Protein AF-A0A2T2UD77-F1 (afdb_monomer_lite)

Structure (mmCIF, N/CA/C/O backbone):
data_AF-A0A2T2UD77-F1
#
_entry.id   AF-A0A2T2UD77-F1
#
loop_
_atom_site.group_PDB
_atom_site.id
_atom_site.type_symbol
_atom_site.label_atom_id
_atom_site.label_alt_id
_atom_site.label_comp_id
_atom_site.label_asym_id
_atom_site.label_entity_id
_atom_site.label_seq_id
_atom_site.pdbx_PDB_ins_code
_atom_site.Cartn_x
_atom_site.Cartn_y
_atom_site.Cartn_z
_atom_site.occupancy
_atom_site.B_iso_or_equiv
_atom_site.auth_seq_id
_atom_site.auth_comp_id
_atom_site.auth_asym_id
_atom_site.auth_atom_id
_atom_site.pdbx_PDB_model_num
ATOM 1 N N . MET A 1 1 ? 9.165 7.340 -13.702 1.00 64.00 1 MET A N 1
ATOM 2 C CA . MET A 1 1 ? 8.218 7.567 -12.566 1.00 64.00 1 MET A CA 1
ATOM 3 C C . MET A 1 1 ? 7.891 6.259 -11.851 1.00 64.00 1 MET A C 1
ATOM 5 O O . MET A 1 1 ? 7.766 6.277 -10.636 1.00 64.00 1 MET A O 1
ATOM 9 N N . LEU A 1 2 ? 7.812 5.135 -12.576 1.00 74.88 2 LEU A N 1
ATOM 10 C CA . LEU A 1 2 ? 7.790 3.787 -11.991 1.00 74.88 2 LEU A CA 1
ATOM 11 C C . LEU A 1 2 ? 9.134 3.402 -11.345 1.00 74.88 2 LEU A C 1
ATOM 13 O O . LEU A 1 2 ? 9.138 2.739 -10.319 1.00 74.88 2 LEU A O 1
ATOM 17 N N . ASP A 1 3 ? 10.249 3.915 -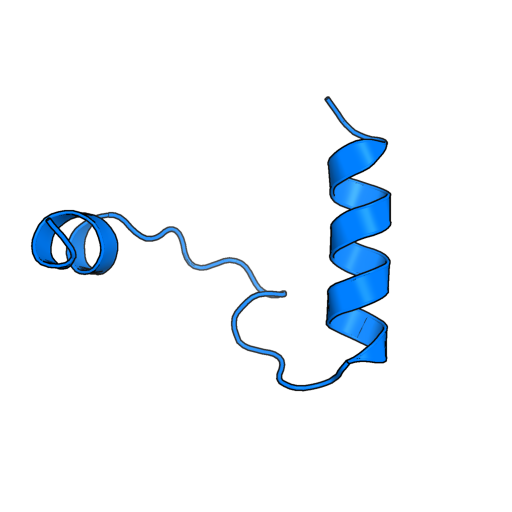11.870 1.00 81.19 3 ASP A N 1
ATOM 18 C CA . ASP A 1 3 ? 11.610 3.583 -11.409 1.00 81.19 3 ASP A CA 1
ATOM 19 C C . ASP A 1 3 ? 11.817 3.905 -9.920 1.00 81.19 3 ASP A C 1
ATOM 21 O O . ASP A 1 3 ? 12.279 3.079 -9.142 1.00 81.19 3 ASP A O 1
ATOM 25 N N . TRP A 1 4 ? 11.348 5.077 -9.482 1.00 83.06 4 TRP A N 1
ATOM 26 C CA . TRP A 1 4 ? 11.397 5.466 -8.072 1.00 83.06 4 TRP A CA 1
ATOM 27 C C . TRP A 1 4 ? 10.510 4.582 -7.183 1.00 83.06 4 TRP A C 1
ATOM 29 O O . TRP A 1 4 ? 10.873 4.302 -6.040 1.00 83.06 4 TRP A O 1
ATOM 39 N N . TYR A 1 5 ? 9.355 4.133 -7.692 1.00 80.38 5 TYR A N 1
ATOM 40 C CA . TYR A 1 5 ? 8.462 3.231 -6.961 1.00 80.38 5 TYR A CA 1
ATOM 41 C C . TYR A 1 5 ? 9.099 1.852 -6.788 1.00 80.38 5 TYR A C 1
ATOM 43 O O . TYR A 1 5 ? 9.010 1.282 -5.706 1.00 80.38 5 TYR A O 1
ATOM 51 N N . ASP A 1 6 ? 9.788 1.338 -7.804 1.00 79.75 6 ASP A N 1
ATOM 52 C CA . ASP A 1 6 ? 10.498 0.066 -7.691 1.00 79.75 6 ASP A CA 1
ATOM 53 C C . ASP A 1 6 ? 11.671 0.124 -6.710 1.00 79.75 6 ASP A C 1
ATOM 55 O O . ASP A 1 6 ? 11.888 -0.839 -5.975 1.00 79.75 6 ASP A O 1
ATOM 59 N N . GLU A 1 7 ? 12.361 1.262 -6.634 1.00 82.62 7 GLU A N 1
ATOM 60 C CA . GLU A 1 7 ? 13.458 1.485 -5.687 1.00 82.62 7 GLU A CA 1
ATOM 61 C C . GLU A 1 7 ? 12.978 1.731 -4.245 1.00 82.62 7 GLU A C 1
ATOM 63 O O . GLU A 1 7 ? 13.649 1.328 -3.296 1.00 82.62 7 GLU A O 1
ATOM 68 N N . ASN A 1 8 ? 11.817 2.371 -4.054 1.00 84.25 8 ASN A N 1
ATOM 69 C CA . ASN A 1 8 ? 11.330 2.806 -2.734 1.00 84.25 8 ASN A CA 1
ATOM 70 C C . ASN A 1 8 ? 10.107 2.025 -2.229 1.00 84.25 8 ASN A C 1
ATOM 72 O O . ASN A 1 8 ? 9.555 2.348 -1.169 1.00 84.25 8 ASN A O 1
ATOM 76 N N . LYS A 1 9 ? 9.646 0.994 -2.949 1.00 80.25 9 LYS A N 1
ATOM 77 C CA . LYS A 1 9 ? 8.527 0.169 -2.485 1.00 80.25 9 LYS A CA 1
ATOM 78 C C . LYS A 1 9 ? 8.906 -0.543 -1.193 1.00 80.25 9 LYS A C 1
ATOM 80 O O . LYS A 1 9 ? 9.811 -1.370 -1.123 1.00 80.25 9 LYS A O 1
ATOM 85 N N . ARG A 1 10 ? 8.145 -0.258 -0.142 1.00 79.8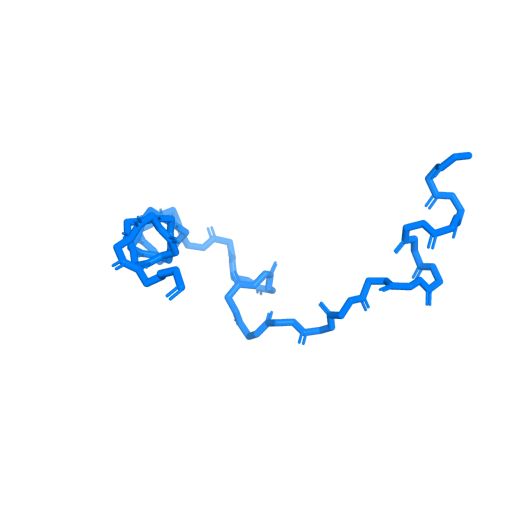1 10 ARG A N 1
ATOM 86 C CA . ARG A 1 10 ? 8.217 -1.025 1.097 1.00 79.81 10 ARG A CA 1
ATOM 87 C C . ARG A 1 10 ? 7.590 -2.401 0.873 1.00 79.81 10 ARG A C 1
ATOM 89 O O . ARG A 1 10 ? 6.420 -2.483 0.485 1.00 79.81 10 ARG A O 1
ATOM 96 N N . SER A 1 11 ? 8.361 -3.451 1.163 1.00 75.94 11 SER A N 1
ATOM 97 C CA . SER A 1 11 ? 7.854 -4.819 1.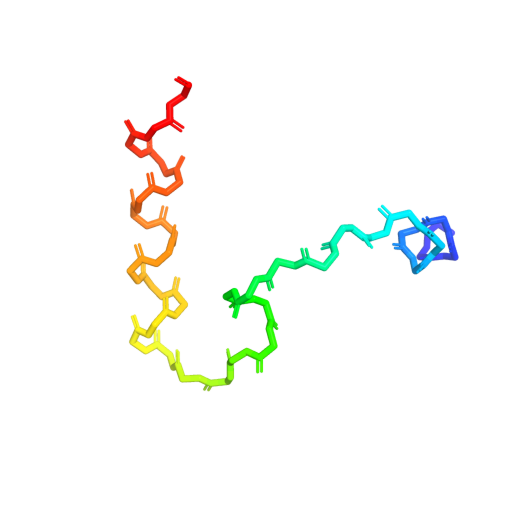296 1.00 75.94 11 SER A CA 1
ATOM 98 C C . SER A 1 11 ? 6.779 -4.827 2.382 1.00 75.94 11 SER A C 1
ATOM 100 O O . SER A 1 11 ? 7.019 -4.459 3.536 1.00 75.94 11 SER A O 1
ATOM 102 N N . MET A 1 12 ? 5.559 -5.160 1.977 1.00 77.31 12 MET A N 1
ATOM 103 C CA . MET A 1 12 ? 4.420 -5.319 2.866 1.00 77.31 12 MET A CA 1
ATOM 104 C C . MET A 1 12 ? 3.889 -6.730 2.653 1.00 77.31 12 MET A C 1
ATOM 106 O O . MET A 1 12 ? 3.643 -7.098 1.506 1.00 77.31 12 MET A O 1
ATOM 110 N N . PRO A 1 13 ? 3.676 -7.511 3.722 1.00 71.44 13 PRO A N 1
ATOM 111 C CA . PRO A 1 13 ? 3.356 -8.932 3.603 1.00 71.44 13 PRO A CA 1
ATOM 112 C C . PRO A 1 13 ? 2.033 -9.213 2.878 1.00 71.44 13 PRO A C 1
ATOM 114 O O . PRO A 1 13 ? 1.821 -10.329 2.428 1.00 71.44 13 PRO A O 1
ATOM 117 N N . TRP A 1 14 ? 1.148 -8.220 2.742 1.00 72.00 14 TRP A N 1
ATOM 118 C CA . TRP A 1 14 ? -0.102 -8.340 1.984 1.00 72.00 14 TRP A CA 1
ATOM 119 C C . TRP A 1 14 ? 0.019 -7.973 0.496 1.00 72.00 14 TRP A C 1
ATOM 121 O O . TRP A 1 14 ? -0.942 -8.170 -0.237 1.00 72.00 14 TRP A O 1
ATOM 131 N N . ARG A 1 15 ? 1.161 -7.432 0.041 1.00 72.19 15 ARG A N 1
ATOM 132 C CA . ARG A 1 15 ? 1.393 -7.067 -1.372 1.00 72.19 15 ARG A CA 1
ATOM 133 C C . ARG A 1 15 ? 1.883 -8.226 -2.237 1.00 72.19 15 ARG A C 1
ATOM 135 O O . ARG A 1 15 ? 1.710 -8.163 -3.445 1.00 72.19 15 ARG A O 1
ATOM 142 N N . ASP A 1 16 ? 2.445 -9.263 -1.625 1.00 77.81 16 ASP A N 1
ATOM 143 C CA . ASP A 1 16 ? 2.952 -10.455 -2.321 1.00 77.81 16 ASP A CA 1
ATOM 144 C C . ASP A 1 16 ? 1.902 -11.585 -2.379 1.00 77.81 16 ASP A C 1
ATOM 146 O O . ASP A 1 16 ? 2.235 -12.751 -2.585 1.00 77.81 16 ASP A O 1
ATOM 150 N N . ILE A 1 17 ? 0.626 -11.263 -2.131 1.00 81.69 17 ILE A N 1
ATOM 151 C CA . ILE A 1 17 ? -0.471 -12.230 -2.069 1.00 81.69 17 ILE A CA 1
ATOM 152 C C . ILE A 1 17 ? -1.469 -11.946 -3.198 1.00 81.69 17 ILE A C 1
ATOM 154 O O . ILE A 1 17 ? -2.139 -10.920 -3.178 1.00 81.69 17 ILE A O 1
ATOM 158 N N . ASP A 1 18 ? -1.646 -12.906 -4.109 1.00 80.94 18 ASP A N 1
ATOM 159 C CA . ASP A 1 18 ? -2.635 -12.856 -5.203 1.00 80.94 18 ASP A CA 1
ATOM 160 C C . ASP A 1 18 ? -4.038 -13.365 -4.804 1.00 80.94 18 ASP A C 1
ATOM 162 O O . ASP A 1 18 ? -4.881 -13.637 -5.656 1.00 80.94 18 ASP A O 1
ATOM 166 N N . ASP A 1 19 ? -4.307 -13.532 -3.505 1.00 88.62 19 ASP A N 1
ATOM 167 C CA . ASP A 1 19 ? -5.609 -13.975 -2.996 1.00 88.62 19 ASP A CA 1
ATOM 168 C C . ASP A 1 19 ? -6.565 -12.770 -2.890 1.00 88.62 19 ASP A C 1
ATOM 170 O O . ASP A 1 19 ? -6.366 -11.913 -2.015 1.00 88.62 19 ASP A O 1
ATOM 174 N N . PRO A 1 20 ? -7.630 -12.698 -3.718 1.00 86.75 20 PRO A N 1
ATOM 175 C CA . PRO A 1 20 ? -8.545 -11.558 -3.740 1.00 86.75 20 PRO A CA 1
ATOM 176 C C . PRO A 1 20 ? -9.197 -11.279 -2.384 1.00 86.75 20 PRO A C 1
ATOM 178 O O . PRO A 1 20 ? 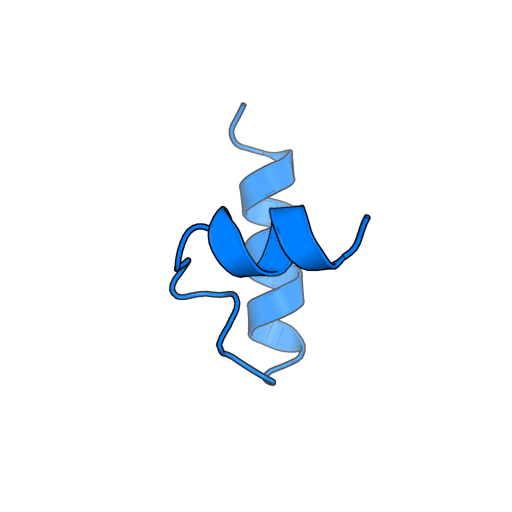-9.456 -10.124 -2.044 1.00 86.75 20 PRO A O 1
ATOM 181 N N . TYR A 1 21 ? -9.436 -12.321 -1.583 1.00 90.06 21 TYR A N 1
ATOM 182 C CA . TYR A 1 21 ? -10.029 -12.166 -0.259 1.00 90.06 21 TYR A CA 1
ATOM 183 C C . TYR A 1 21 ? -9.074 -11.440 0.693 1.00 90.06 21 TYR A C 1
ATOM 185 O O . TYR A 1 21 ? -9.477 -10.538 1.428 1.00 90.06 21 TYR A O 1
ATOM 193 N N . ARG A 1 22 ? -7.786 -11.789 0.657 1.00 86.12 22 ARG A N 1
ATOM 194 C CA . ARG A 1 22 ? -6.769 -11.170 1.518 1.00 86.12 22 ARG A CA 1
ATOM 195 C C . ARG A 1 22 ? -6.478 -9.726 1.119 1.00 86.12 22 ARG A C 1
ATOM 197 O O . ARG A 1 22 ? -6.268 -8.901 2.006 1.00 86.12 22 ARG A O 1
ATOM 204 N N . ILE A 1 23 ? -6.513 -9.419 -0.179 1.00 87.75 23 ILE A N 1
ATOM 205 C CA . ILE A 1 23 ? -6.373 -8.047 -0.691 1.00 87.75 23 ILE A CA 1
ATOM 206 C C . ILE A 1 23 ? -7.520 -7.172 -0.170 1.00 87.75 23 ILE A C 1
ATOM 208 O O . ILE A 1 23 ? -7.270 -6.110 0.399 1.00 87.75 23 ILE A O 1
ATOM 212 N N . TRP A 1 24 ? -8.764 -7.647 -0.286 1.00 90.44 24 TRP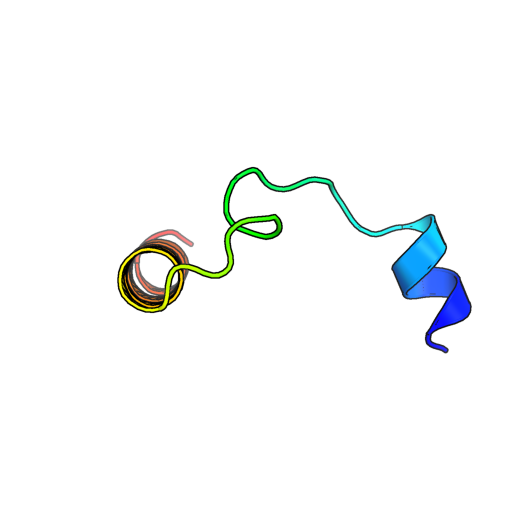 A N 1
ATOM 213 C CA . TRP A 1 24 ? -9.941 -6.914 0.186 1.00 90.44 24 TRP A CA 1
ATOM 214 C C . TRP A 1 24 ? -9.908 -6.654 1.698 1.00 90.44 24 TRP A C 1
ATOM 216 O O . TRP A 1 24 ? -10.147 -5.534 2.148 1.00 90.44 24 TRP A O 1
ATOM 226 N N . VAL A 1 25 ? -9.542 -7.659 2.500 1.00 88.81 25 VAL A N 1
ATOM 227 C CA . VAL A 1 25 ? -9.420 -7.494 3.958 1.00 88.81 25 VAL A CA 1
ATOM 228 C C . VAL A 1 25 ? -8.341 -6.468 4.321 1.00 88.81 25 VAL A C 1
ATOM 230 O O . VAL A 1 25 ? -8.565 -5.639 5.205 1.00 88.81 25 VAL A O 1
ATOM 233 N N . ALA A 1 26 ? -7.192 -6.480 3.636 1.00 87.69 26 ALA A N 1
ATOM 234 C CA . ALA A 1 26 ? -6.130 -5.500 3.860 1.00 87.69 26 ALA A CA 1
ATOM 235 C C . ALA A 1 26 ? -6.584 -4.070 3.522 1.00 87.69 26 ALA A C 1
ATOM 237 O O . ALA A 1 26 ? -6.251 -3.139 4.252 1.00 87.69 26 ALA A O 1
ATOM 238 N N . GLU A 1 27 ? -7.379 -3.891 2.465 1.00 89.81 27 GLU A N 1
ATOM 239 C CA . GLU A 1 27 ? -7.942 -2.590 2.093 1.00 89.81 27 GLU A CA 1
ATOM 240 C C . GLU A 1 27 ? -8.883 -2.044 3.176 1.00 89.81 27 GLU A C 1
ATOM 242 O O . GLU A 1 27 ? -8.739 -0.894 3.592 1.00 89.81 27 GLU A O 1
ATOM 247 N N . ILE A 1 28 ? -9.776 -2.885 3.709 1.00 90.62 28 ILE A N 1
ATOM 248 C CA . ILE A 1 28 ? -10.680 -2.506 4.805 1.00 90.62 28 ILE A CA 1
ATOM 249 C C . ILE A 1 28 ? -9.899 -2.145 6.075 1.00 90.62 28 ILE A C 1
ATOM 251 O O . ILE A 1 28 ? -10.184 -1.129 6.710 1.00 90.62 28 ILE A O 1
ATOM 255 N N . MET A 1 29 ? -8.881 -2.933 6.433 1.00 89.31 29 MET A N 1
ATOM 256 C CA . MET A 1 29 ? -8.026 -2.636 7.588 1.00 89.31 29 MET A CA 1
ATOM 257 C C . MET A 1 29 ? -7.294 -1.297 7.425 1.00 89.31 29 MET A C 1
ATOM 259 O O . MET A 1 29 ? -7.296 -0.486 8.349 1.00 89.31 29 MET A O 1
ATOM 263 N N . LEU A 1 30 ? -6.720 -1.034 6.244 1.00 87.31 30 LEU A N 1
ATOM 264 C CA . LEU A 1 30 ? -5.995 0.206 5.944 1.00 87.31 30 LEU A CA 1
ATOM 265 C 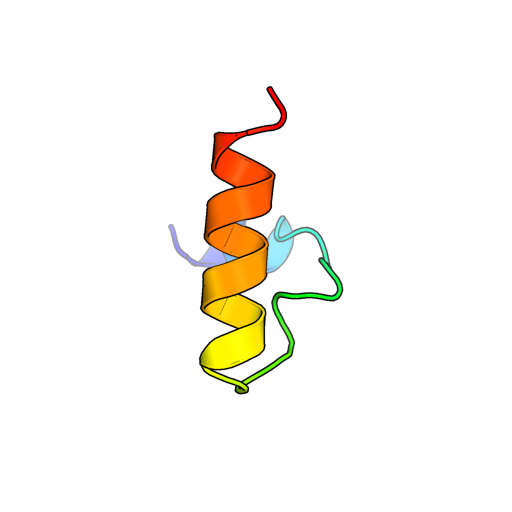C . LEU A 1 30 ? -6.901 1.443 5.921 1.00 87.31 30 LEU A C 1
ATOM 267 O O . LEU A 1 30 ? -6.446 2.533 6.251 1.00 87.31 30 LEU A O 1
ATOM 271 N N . GLN A 1 31 ? -8.176 1.292 5.560 1.00 88.00 31 GLN A N 1
ATOM 272 C CA . GLN A 1 31 ? -9.160 2.372 5.670 1.00 88.00 31 GLN A CA 1
ATOM 273 C C . GLN A 1 31 ? -9.544 2.670 7.128 1.00 88.00 31 GLN A C 1
ATOM 275 O O . GLN A 1 31 ? -9.902 3.805 7.447 1.00 88.00 31 GLN A O 1
ATOM 280 N N . GLN A 1 32 ? -9.475 1.670 8.013 1.00 78.69 32 GLN A N 1
ATOM 281 C CA . GLN A 1 32 ? -9.908 1.780 9.408 1.00 78.69 32 GLN A CA 1
ATOM 282 C C . GLN A 1 32 ? -8.794 2.214 10.371 1.00 78.69 32 GLN A C 1
ATOM 284 O O . GLN A 1 32 ? -9.083 2.774 11.430 1.00 78.69 32 GLN A O 1
ATOM 289 N N . THR A 1 33 ? -7.528 1.994 10.020 1.00 77.69 33 THR A N 1
ATOM 290 C CA . THR A 1 33 ? -6.378 2.454 10.807 1.00 77.69 33 THR A CA 1
ATOM 291 C C . THR A 1 33 ? -5.713 3.646 10.121 1.00 77.69 33 THR A C 1
ATOM 293 O O . THR A 1 33 ? -5.025 3.468 9.117 1.00 77.69 33 THR A O 1
ATOM 296 N N . ARG A 1 34 ? -5.903 4.852 10.668 1.00 60.19 34 ARG A N 1
ATOM 297 C CA . ARG A 1 34 ? -5.126 6.049 10.311 1.00 60.19 34 ARG A CA 1
ATOM 298 C C . ARG A 1 34 ? -4.059 6.328 11.360 1.00 60.19 34 ARG A C 1
ATOM 300 O O . ARG A 1 34 ? -4.372 6.153 12.557 1.00 60.19 34 ARG A O 1
#

Foldseek 3Di:
DVVVCVVPPDDDVLVVDPDPVSVVVVVVVVVVDD

Radius of gyration: 11.76 Å; chains: 1; bounding box: 24×22×23 Å

Sequence (34 aa):
MLDWYDENKRSMPWRDIDDPYRIWVAEIMLQQTR

pLDDT: mean 81.39, std 7.4, range [60.19, 90.62]

Secondary structure (DSSP, 8-state):
-HHHHHHHPPP-TTTS---HHHHHHHHHHHHH--